Protein AF-A0A455AT50-F1 (afdb_monomer)

InterPro domains:
  IPR005821 Ion transport domain [PF00520] (14-81)
  IPR015925 Ryanodine/Inositol 1,4,5-trisphosphate receptor [PTHR46399] (16-170)

Mean predicted aligned error: 8.87 Å

Secondary structure (DSSP, 8-state):
----TTSTT--SHHHHHHHIIIIITTSTT-GGGSS---TT-TTHHHHHHHHHHHIIIIIIIHHHHHHHHHHHHHHHHHHHHHHHHHHHHHB-TTT--BHHHHTTSTTHHHHIIIIIS-HHHHHHHHHHHHHS-GGG--HHHHHHHHHHHTT--TTS--S--HHHHTHHHH-

Structure (mmCIF, N/CA/C/O backbone):
data_AF-A0A455AT50-F1
#
_entry.id   AF-A0A455AT50-F1
#
loop_
_atom_site.group_PDB
_atom_site.id
_atom_site.type_symbol
_atom_site.label_atom_id
_atom_site.label_alt_id
_atom_site.label_comp_id
_atom_site.label_asym_id
_atom_site.label_entity_id
_atom_site.label_seq_id
_atom_site.pdbx_PDB_ins_code
_atom_site.Cartn_x
_atom_site.Cartn_y
_atom_site.Cartn_z
_atom_site.occupancy
_atom_site.B_iso_or_equiv
_atom_site.auth_seq_id
_atom_site.auth_comp_id
_atom_site.auth_asym_id
_atom_site.auth_atom_id
_atom_site.pdbx_PDB_model_num
ATOM 1 N N . MET A 1 1 ? 36.395 -14.806 -31.464 1.00 48.28 1 MET A N 1
ATOM 2 C CA . MET A 1 1 ? 36.981 -15.860 -32.328 1.00 48.28 1 MET A CA 1
ATOM 3 C C . MET A 1 1 ? 37.800 -15.279 -33.483 1.00 48.28 1 MET A C 1
ATOM 5 O O . MET A 1 1 ? 38.234 -16.045 -34.323 1.00 48.28 1 MET A O 1
ATOM 9 N N . ILE A 1 2 ? 38.079 -13.975 -33.527 1.00 42.09 2 ILE A N 1
ATOM 10 C CA . ILE A 1 2 ? 39.158 -13.441 -34.363 1.00 42.09 2 ILE A CA 1
ATOM 11 C C . ILE A 1 2 ? 39.919 -12.495 -33.438 1.00 42.09 2 ILE A C 1
ATOM 13 O O . ILE A 1 2 ? 39.518 -11.365 -33.225 1.00 42.09 2 ILE A O 1
ATOM 17 N N . GLU A 1 3 ? 40.843 -13.132 -32.721 1.00 43.16 3 GLU A N 1
ATOM 18 C CA . GLU A 1 3 ? 41.925 -12.629 -31.872 1.00 43.16 3 GLU A CA 1
ATOM 19 C C . GLU A 1 3 ? 41.607 -11.543 -30.818 1.00 43.16 3 GLU A C 1
ATOM 21 O O . GLU A 1 3 ? 41.180 -10.425 -31.070 1.00 43.16 3 GLU A O 1
ATOM 26 N N . CYS A 1 4 ? 41.891 -11.882 -29.564 1.00 49.47 4 CYS A N 1
ATOM 27 C CA . CYS A 1 4 ? 41.738 -11.031 -28.386 1.00 49.47 4 CYS A CA 1
ATOM 28 C C . CYS A 1 4 ? 42.878 -9.984 -28.283 1.00 49.47 4 CYS A C 1
ATOM 30 O O . CYS A 1 4 ? 43.706 -10.047 -27.374 1.00 49.47 4 CYS A O 1
ATOM 32 N N . MET A 1 5 ? 43.022 -9.113 -29.286 1.00 53.22 5 MET A N 1
ATOM 33 C CA . MET A 1 5 ? 44.355 -8.871 -29.854 1.00 53.22 5 MET A CA 1
ATOM 34 C C . MET A 1 5 ? 44.970 -7.470 -29.782 1.00 53.22 5 MET A C 1
ATOM 36 O O . MET A 1 5 ? 45.559 -7.048 -30.767 1.00 53.22 5 MET A O 1
ATOM 40 N N . THR A 1 6 ? 45.013 -6.813 -28.623 1.00 51.66 6 THR A N 1
ATOM 41 C CA . THR A 1 6 ? 46.084 -5.801 -28.426 1.00 51.66 6 THR A CA 1
ATOM 42 C C . THR A 1 6 ? 46.597 -5.614 -27.002 1.00 51.66 6 THR A C 1
ATOM 44 O O . THR A 1 6 ? 47.326 -4.676 -26.705 1.00 51.66 6 THR A O 1
ATOM 47 N N . ASN A 1 7 ? 46.365 -6.590 -26.121 1.00 49.78 7 ASN A N 1
ATOM 48 C CA . ASN A 1 7 ? 47.162 -6.736 -24.903 1.00 49.78 7 ASN A CA 1
ATOM 49 C C . ASN A 1 7 ? 47.467 -8.216 -24.648 1.00 49.78 7 ASN A C 1
ATOM 51 O O . ASN A 1 7 ? 46.586 -9.066 -24.744 1.00 49.78 7 ASN A O 1
ATOM 55 N N . VAL A 1 8 ? 48.712 -8.523 -24.270 1.00 51.00 8 VAL A N 1
ATOM 56 C CA . VAL A 1 8 ? 49.286 -9.869 -24.016 1.00 51.00 8 VAL A CA 1
ATOM 57 C C . VAL A 1 8 ? 48.500 -10.714 -22.973 1.00 51.00 8 VAL A C 1
ATOM 59 O O . VAL A 1 8 ? 48.842 -11.862 -22.706 1.00 51.00 8 VAL A O 1
ATOM 62 N N . LEU A 1 9 ? 47.410 -10.195 -22.398 1.00 51.00 9 LEU A N 1
ATOM 63 C CA . LEU A 1 9 ? 46.660 -10.753 -21.267 1.00 51.00 9 LEU A CA 1
ATOM 64 C C . LEU A 1 9 ? 45.369 -11.528 -21.616 1.00 51.00 9 LEU A C 1
ATOM 66 O O . LEU A 1 9 ? 44.788 -12.122 -20.709 1.00 51.00 9 LEU A O 1
ATOM 70 N N . LEU A 1 10 ? 44.905 -11.571 -22.875 1.00 55.19 10 LEU A N 1
ATOM 71 C CA . LEU A 1 10 ? 43.589 -12.155 -23.220 1.00 55.19 10 LEU A CA 1
ATOM 72 C C . LEU A 1 10 ? 43.634 -13.382 -24.157 1.00 55.19 10 LEU A C 1
ATOM 74 O O . LEU A 1 10 ? 42.720 -13.628 -24.935 1.00 55.19 10 LEU A O 1
ATOM 78 N N . THR A 1 11 ? 44.669 -14.215 -24.079 1.00 59.06 11 THR A N 1
ATOM 79 C CA . THR A 1 11 ? 44.843 -15.387 -24.968 1.00 59.06 11 THR A CA 1
ATOM 80 C C . THR A 1 11 ? 43.906 -16.573 -24.685 1.00 59.06 11 THR A C 1
ATOM 82 O O . THR A 1 11 ? 43.894 -17.539 -25.448 1.00 59.06 11 THR A O 1
ATOM 85 N N . LEU A 1 12 ? 43.106 -16.526 -23.614 1.00 64.31 12 LEU A N 1
ATOM 86 C CA . LEU A 1 12 ? 42.250 -17.629 -23.168 1.00 64.31 12 LEU A CA 1
ATOM 87 C C . LEU A 1 12 ? 40.755 -17.218 -23.122 1.00 64.31 12 LEU A C 1
ATOM 89 O O . LEU A 1 12 ? 40.437 -16.112 -22.674 1.00 64.31 12 LEU A O 1
ATOM 93 N N . PRO A 1 13 ? 39.812 -18.103 -23.528 1.00 71.94 13 PRO A N 1
ATOM 94 C CA . PRO A 1 13 ? 38.377 -17.790 -23.598 1.00 71.94 13 PRO A CA 1
ATOM 95 C C . PRO A 1 13 ? 37.729 -17.244 -22.307 1.00 71.94 13 PRO A C 1
ATOM 97 O O . PRO A 1 13 ? 36.941 -16.301 -22.410 1.00 71.94 13 PRO A O 1
ATOM 100 N N . PRO A 1 14 ? 38.027 -17.762 -21.094 1.00 78.62 14 PRO A N 1
ATOM 101 C CA . PRO A 1 14 ? 37.406 -17.238 -19.879 1.00 78.62 14 PRO A CA 1
ATOM 102 C C . PRO A 1 14 ? 37.924 -15.846 -19.492 1.00 78.62 14 PRO A C 1
ATOM 104 O O . PRO A 1 14 ? 37.165 -15.048 -18.948 1.00 78.62 14 PRO A O 1
ATOM 107 N N . GLN A 1 15 ? 39.179 -15.519 -19.806 1.00 76.81 15 GLN A N 1
ATOM 108 C CA . GLN A 1 15 ? 39.766 -14.199 -19.566 1.00 76.81 15 GLN A CA 1
ATOM 109 C C . GLN A 1 15 ? 39.113 -13.139 -20.459 1.00 76.81 15 GLN A C 1
ATOM 111 O O . GLN A 1 15 ? 38.776 -12.061 -19.978 1.00 76.81 15 GLN A O 1
ATOM 116 N N . CYS A 1 16 ? 38.864 -13.470 -21.729 1.00 77.44 16 CYS A N 1
ATOM 117 C CA . CYS A 1 16 ? 38.100 -12.626 -22.647 1.00 77.44 16 CYS A CA 1
ATOM 118 C C . CYS A 1 16 ? 36.677 -12.374 -22.124 1.00 77.44 16 CYS A C 1
ATOM 120 O O . CYS A 1 16 ? 36.264 -11.226 -21.984 1.00 77.44 16 CYS A O 1
ATOM 122 N N . TYR A 1 17 ? 35.947 -13.426 -21.742 1.00 83.00 17 TYR A N 1
ATOM 123 C CA . TYR A 1 17 ? 34.599 -13.280 -21.183 1.00 83.00 17 TYR A CA 1
ATOM 124 C C . TYR A 1 17 ? 34.574 -12.398 -19.923 1.00 83.00 17 TYR A C 1
ATOM 126 O O . TYR A 1 17 ? 33.728 -11.511 -19.796 1.00 83.00 17 TYR A O 1
ATOM 134 N N . LEU A 1 18 ? 35.533 -12.595 -19.012 1.00 84.31 18 LEU A N 1
ATOM 135 C CA . LEU A 1 18 ? 35.664 -11.768 -17.814 1.00 84.31 18 LEU A CA 1
ATOM 136 C C . LEU A 1 18 ? 35.945 -10.301 -18.169 1.00 84.31 18 LEU A C 1
ATOM 138 O O . LEU A 1 18 ? 35.387 -9.416 -17.530 1.00 84.31 18 LEU A O 1
ATOM 142 N N . PHE A 1 19 ? 36.757 -10.035 -19.196 1.00 84.56 19 PHE A N 1
ATOM 143 C CA . PHE A 1 19 ? 37.008 -8.682 -19.694 1.00 84.56 19 PHE A CA 1
ATOM 144 C C . PHE A 1 19 ? 35.730 -8.020 -20.232 1.00 84.56 19 PHE A C 1
ATOM 146 O O . PHE A 1 19 ? 35.431 -6.895 -19.841 1.00 84.56 19 PHE A O 1
ATOM 153 N N . HIS A 1 20 ? 34.917 -8.721 -21.030 1.00 84.06 20 HIS A N 1
ATOM 154 C CA . HIS A 1 20 ? 33.626 -8.195 -21.497 1.00 84.06 20 HIS A CA 1
ATOM 155 C C . HIS A 1 20 ? 32.676 -7.858 -20.334 1.00 84.06 20 HIS A C 1
ATOM 157 O O . HIS A 1 20 ? 32.050 -6.800 -20.335 1.00 84.06 20 HIS A O 1
ATOM 163 N N . MET A 1 21 ? 32.588 -8.729 -19.324 1.00 85.25 21 MET A N 1
ATOM 164 C CA . MET A 1 21 ? 31.696 -8.523 -18.175 1.00 85.25 21 MET A CA 1
ATOM 165 C C . MET A 1 21 ? 32.208 -7.448 -17.211 1.00 85.25 21 MET A C 1
ATOM 167 O O . MET A 1 21 ? 31.421 -6.681 -16.664 1.00 85.25 21 MET A O 1
ATOM 171 N N . TYR A 1 22 ? 33.520 -7.386 -16.983 1.00 85.31 22 TYR A N 1
ATOM 172 C CA . TYR A 1 22 ? 34.118 -6.450 -16.038 1.00 85.31 22 TYR A CA 1
ATOM 173 C C . TYR A 1 22 ? 34.353 -5.082 -16.669 1.00 85.31 22 TYR A C 1
ATOM 175 O O . TYR A 1 22 ? 33.989 -4.074 -16.085 1.00 85.31 22 TYR A O 1
ATOM 183 N N . VAL A 1 23 ? 34.977 -5.004 -17.837 1.00 86.94 23 VAL A N 1
ATOM 184 C CA . VAL A 1 23 ? 35.308 -3.725 -18.478 1.00 86.94 23 VAL A CA 1
ATOM 185 C C . VAL A 1 23 ? 34.167 -3.284 -19.390 1.00 86.94 23 VAL A C 1
ATOM 187 O O . VAL A 1 23 ? 33.630 -2.199 -19.194 1.00 86.94 23 VAL A O 1
ATOM 190 N N . GLY A 1 24 ? 33.705 -4.160 -20.287 1.00 85.88 24 GLY A N 1
ATOM 191 C CA . GLY A 1 24 ? 32.709 -3.811 -21.307 1.00 85.88 24 GLY A CA 1
ATOM 192 C C . GLY A 1 24 ? 31.368 -3.304 -20.762 1.00 85.88 24 GLY A C 1
ATOM 193 O O . GLY A 1 24 ? 30.845 -2.327 -21.282 1.00 85.88 24 GLY A O 1
ATOM 194 N N . VAL A 1 25 ? 30.814 -3.919 -19.708 1.00 88.50 25 VAL A N 1
ATOM 195 C CA . VAL A 1 25 ? 29.527 -3.480 -19.112 1.00 88.50 25 VAL A CA 1
ATOM 196 C C . VAL A 1 25 ? 29.674 -2.226 -18.238 1.00 88.50 25 VAL A C 1
ATOM 198 O O . VAL A 1 25 ? 28.713 -1.483 -18.060 1.00 88.50 25 VAL A O 1
ATOM 201 N N . ARG A 1 26 ? 30.858 -1.987 -17.655 1.00 88.12 26 ARG A N 1
ATOM 202 C CA . ARG A 1 26 ? 31.100 -0.817 -16.789 1.00 88.12 26 ARG A CA 1
ATOM 203 C C . ARG A 1 26 ? 31.542 0.422 -17.565 1.00 88.12 26 ARG A C 1
ATOM 205 O O . ARG A 1 26 ? 31.387 1.523 -17.043 1.00 88.12 26 ARG A O 1
ATOM 212 N N . ALA A 1 27 ? 32.098 0.251 -18.761 1.00 86.31 27 ALA A N 1
ATOM 213 C CA . ALA A 1 27 ? 32.397 1.349 -19.668 1.00 86.31 27 ALA A CA 1
ATOM 214 C C . ALA A 1 27 ? 31.087 1.981 -20.170 1.00 86.31 27 ALA A C 1
ATOM 216 O O . ALA A 1 27 ? 30.175 1.286 -20.619 1.00 86.31 27 ALA A O 1
ATOM 217 N N . GLY A 1 28 ? 30.979 3.307 -20.062 1.00 81.75 28 GLY A N 1
ATOM 218 C CA . GLY A 1 28 ? 29.743 4.040 -20.354 1.00 81.75 28 GLY A CA 1
ATOM 219 C C . GLY A 1 28 ? 29.316 4.001 -21.826 1.00 81.75 28 GLY A C 1
ATOM 220 O O . GLY A 1 28 ? 28.117 4.060 -22.090 1.00 81.75 28 GLY A O 1
ATOM 221 N N . GLY A 1 29 ? 30.260 3.876 -22.768 1.00 86.06 29 GLY A N 1
ATOM 222 C CA . GLY A 1 29 ? 30.014 3.731 -24.209 1.00 86.06 29 GLY A CA 1
ATOM 223 C C . GLY A 1 29 ? 30.042 2.285 -24.717 1.00 86.06 29 GLY A C 1
ATOM 224 O O . GLY A 1 29 ? 29.879 2.049 -25.912 1.00 86.06 29 GLY A O 1
ATOM 225 N N . GLY A 1 30 ? 30.183 1.297 -23.828 1.00 88.00 30 GLY A N 1
ATOM 226 C CA . GLY A 1 30 ? 30.343 -0.111 -24.193 1.00 88.00 30 GLY A CA 1
ATOM 227 C C . GLY A 1 30 ? 31.805 -0.494 -24.436 1.00 88.00 30 GLY A C 1
ATOM 228 O O . GLY A 1 30 ? 32.728 0.193 -24.015 1.00 88.00 30 GLY A O 1
ATOM 229 N N . ILE A 1 31 ? 32.035 -1.639 -25.082 1.00 86.25 31 ILE A N 1
ATOM 230 C CA . ILE A 1 31 ? 33.383 -2.220 -25.172 1.00 86.25 31 ILE A CA 1
ATOM 231 C C . ILE A 1 31 ? 34.335 -1.487 -26.131 1.00 86.25 31 ILE A C 1
ATOM 233 O O . ILE A 1 31 ? 35.547 -1.545 -25.931 1.00 86.25 31 ILE A O 1
ATOM 237 N N . GLY A 1 32 ? 33.802 -0.771 -27.123 1.00 85.00 32 GLY A N 1
ATOM 238 C CA . GLY A 1 32 ? 34.604 -0.005 -28.082 1.00 85.00 32 GLY A CA 1
ATOM 239 C C . GLY A 1 32 ? 35.439 1.112 -27.442 1.00 85.00 32 GLY A C 1
ATOM 240 O O . GLY A 1 32 ? 36.453 1.493 -28.008 1.00 85.00 32 GLY A O 1
ATOM 241 N N . ASP A 1 33 ? 35.075 1.582 -26.240 1.00 86.12 33 ASP A N 1
ATOM 242 C CA . ASP A 1 33 ? 35.841 2.601 -25.499 1.00 86.12 33 ASP A CA 1
ATOM 243 C C . ASP A 1 33 ? 37.206 2.083 -25.000 1.00 86.12 33 ASP A C 1
ATOM 245 O O . ASP A 1 33 ? 38.114 2.865 -24.724 1.00 86.12 33 ASP A O 1
ATOM 249 N N . GLU A 1 34 ? 37.345 0.765 -24.845 1.00 85.06 34 GLU A N 1
ATOM 250 C CA . GLU A 1 34 ? 38.477 0.119 -24.164 1.00 85.06 34 GLU A CA 1
ATOM 251 C C . GLU A 1 34 ? 39.303 -0.764 -25.116 1.00 85.06 34 GLU A C 1
ATOM 253 O O . GLU A 1 34 ? 40.282 -1.397 -24.711 1.00 85.06 34 GLU A O 1
ATOM 258 N N . ILE A 1 35 ? 38.903 -0.818 -26.389 1.00 82.12 35 ILE A N 1
ATOM 259 C CA . ILE A 1 35 ? 39.604 -1.503 -27.477 1.00 82.12 35 ILE A CA 1
ATOM 260 C C . ILE A 1 35 ? 40.193 -0.443 -28.419 1.00 82.12 35 ILE A C 1
ATOM 262 O O . ILE A 1 35 ? 39.723 0.688 -28.487 1.00 82.12 35 ILE A O 1
ATOM 266 N N . GLU A 1 36 ? 41.265 -0.795 -29.127 1.00 81.62 36 GLU A N 1
ATOM 267 C CA . GLU A 1 36 ? 41.864 0.076 -30.138 1.00 81.62 36 GLU A CA 1
ATOM 268 C C . GLU A 1 36 ? 40.907 0.400 -31.295 1.00 81.62 36 GLU A C 1
ATOM 270 O O . GLU A 1 36 ? 40.056 -0.411 -31.670 1.00 81.62 36 GLU A O 1
ATOM 275 N N . ASP A 1 37 ? 41.109 1.585 -31.879 1.00 82.00 37 ASP A N 1
ATOM 276 C CA . ASP A 1 37 ? 40.316 2.120 -32.986 1.00 82.00 37 ASP A CA 1
ATOM 277 C C . ASP A 1 37 ? 40.272 1.130 -34.172 1.00 82.00 37 ASP A C 1
ATOM 279 O O . ASP A 1 37 ? 41.326 0.652 -34.608 1.00 82.00 37 ASP A O 1
ATOM 283 N N . PRO A 1 38 ? 39.080 0.799 -34.709 1.00 78.25 38 PRO A N 1
ATOM 284 C CA . PRO A 1 38 ? 38.940 -0.106 -35.849 1.00 78.25 38 PRO A CA 1
ATOM 285 C C . PRO A 1 38 ? 39.488 0.448 -37.178 1.00 78.25 38 PRO A C 1
ATOM 287 O O . PRO A 1 38 ? 39.543 -0.306 -38.153 1.00 78.25 38 PRO A O 1
ATOM 290 N N . ALA A 1 39 ? 39.873 1.729 -37.254 1.00 82.50 39 ALA A N 1
ATOM 291 C CA . ALA A 1 39 ? 40.354 2.365 -38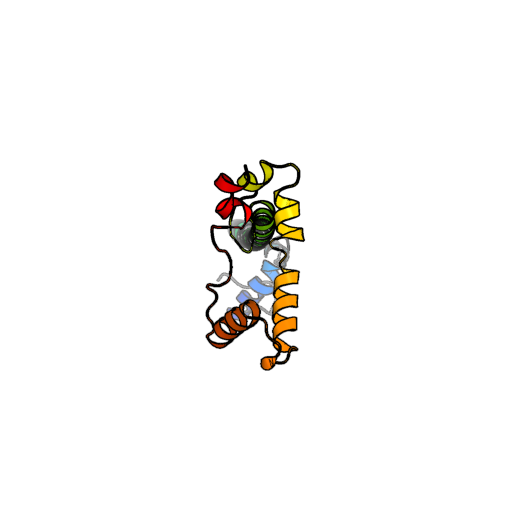.479 1.00 82.50 39 ALA A CA 1
ATOM 292 C C . ALA A 1 39 ? 41.591 1.662 -39.075 1.00 82.50 39 ALA A C 1
ATOM 294 O O . ALA A 1 39 ? 42.685 1.684 -38.507 1.00 82.50 39 ALA A O 1
ATOM 295 N N . GLY A 1 40 ? 41.434 1.095 -40.276 1.00 77.50 40 GLY A N 1
ATOM 296 C CA . GLY A 1 40 ? 42.518 0.420 -41.001 1.00 77.50 40 GLY A CA 1
ATOM 297 C C . GLY A 1 40 ? 42.612 -1.097 -40.792 1.00 77.50 40 GLY A C 1
ATOM 298 O O . GLY A 1 40 ? 43.565 -1.701 -41.286 1.00 77.50 40 GLY A O 1
ATOM 299 N N . ASP A 1 41 ? 41.640 -1.717 -40.114 1.00 77.44 41 ASP A N 1
ATOM 300 C CA . ASP A 1 41 ? 41.480 -3.179 -40.041 1.00 77.44 41 ASP A CA 1
ATOM 301 C C . ASP A 1 41 ? 40.717 -3.713 -41.277 1.00 77.44 41 ASP A C 1
ATOM 303 O O . ASP A 1 41 ? 39.776 -3.091 -41.772 1.00 77.44 41 ASP A O 1
ATOM 307 N N . GLU A 1 42 ? 41.065 -4.913 -41.753 1.00 82.00 42 GLU A N 1
ATOM 308 C CA . GLU A 1 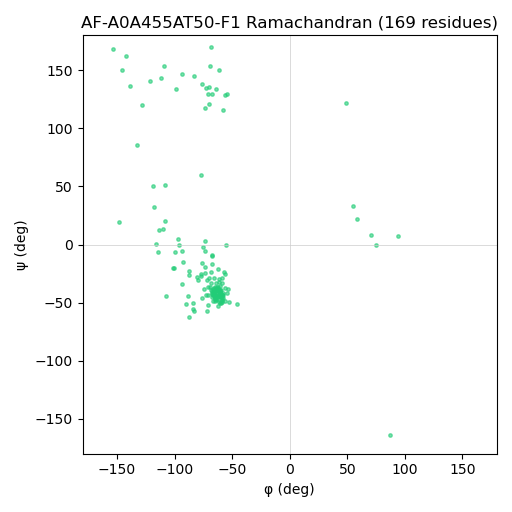42 ? 40.314 -5.643 -42.787 1.00 82.00 42 GLU A CA 1
ATOM 309 C C . GLU A 1 42 ? 38.842 -5.877 -42.386 1.00 82.00 42 GLU A C 1
ATOM 311 O O . GLU A 1 42 ? 37.971 -6.025 -43.248 1.00 82.00 42 GLU A O 1
ATOM 316 N N . TYR A 1 43 ? 38.552 -5.872 -41.078 1.00 82.75 43 TYR A N 1
ATOM 317 C CA . TYR A 1 43 ? 37.223 -6.094 -40.504 1.00 82.75 43 TYR A CA 1
ATOM 318 C C . TYR A 1 43 ? 36.565 -4.841 -39.903 1.00 82.75 43 TYR A C 1
ATOM 320 O O . TYR A 1 43 ? 35.633 -4.979 -39.107 1.00 82.75 43 TYR A O 1
ATOM 328 N N . GLU A 1 44 ? 36.992 -3.632 -40.287 1.00 84.50 44 GLU A N 1
ATOM 329 C CA . GLU A 1 44 ? 36.501 -2.351 -39.742 1.00 84.50 44 GLU A CA 1
ATOM 330 C C . GLU A 1 44 ? 34.963 -2.291 -39.626 1.00 84.50 44 GLU A C 1
ATOM 332 O O . GLU A 1 44 ? 34.417 -2.056 -38.547 1.00 84.50 44 GLU A O 1
ATOM 337 N N . LEU A 1 45 ? 34.243 -2.614 -40.708 1.00 86.19 45 LEU A N 1
ATOM 338 C CA . LEU A 1 45 ? 32.775 -2.590 -40.724 1.00 86.19 45 LEU A CA 1
ATOM 339 C C . LEU A 1 45 ? 32.150 -3.574 -39.720 1.00 86.19 45 LEU A C 1
ATOM 341 O O . LEU A 1 45 ? 31.145 -3.260 -39.083 1.00 86.19 45 LEU A O 1
ATOM 345 N N . TYR A 1 46 ? 32.731 -4.767 -39.573 1.00 86.50 46 TYR A N 1
ATOM 346 C CA . TYR A 1 46 ? 32.225 -5.776 -38.643 1.00 86.50 46 TYR A CA 1
ATOM 347 C C . TYR A 1 46 ? 32.467 -5.372 -37.185 1.00 86.50 46 TYR A C 1
ATOM 349 O O . TYR A 1 46 ? 31.591 -5.613 -36.353 1.00 86.50 46 TYR A O 1
ATOM 357 N N . ARG A 1 47 ? 33.601 -4.722 -36.880 1.00 85.50 47 ARG A N 1
ATOM 358 C CA . ARG A 1 47 ? 33.884 -4.184 -35.539 1.00 85.50 47 ARG A CA 1
ATOM 359 C C . ARG A 1 47 ? 32.911 -3.069 -35.161 1.00 85.50 47 ARG A C 1
ATOM 361 O O . ARG A 1 47 ? 32.286 -3.150 -34.112 1.00 85.50 47 ARG A O 1
ATOM 368 N N . VAL A 1 48 ? 32.676 -2.112 -36.059 1.00 88.38 48 VAL A N 1
ATOM 369 C CA . VAL A 1 48 ? 31.735 -1.004 -35.810 1.00 88.38 48 VAL A CA 1
ATOM 370 C C . VAL A 1 48 ? 30.317 -1.516 -35.537 1.00 88.38 48 VAL A C 1
ATOM 372 O O . VAL A 1 48 ? 29.656 -1.071 -34.599 1.00 88.38 48 VAL A O 1
ATOM 375 N N . VAL A 1 49 ? 29.835 -2.484 -36.323 1.00 91.19 49 VAL A N 1
ATOM 376 C CA . VAL A 1 49 ? 28.511 -3.085 -36.090 1.00 91.19 49 VAL A CA 1
ATOM 377 C C . VAL A 1 49 ? 28.470 -3.840 -34.757 1.00 91.19 49 VAL A C 1
ATOM 379 O O . VAL A 1 49 ? 27.465 -3.772 -34.044 1.00 91.19 49 VAL A O 1
ATOM 382 N N . PHE A 1 50 ? 29.546 -4.538 -34.393 1.00 89.38 50 PHE A N 1
ATOM 383 C CA . PHE A 1 50 ? 29.643 -5.238 -33.114 1.00 89.38 50 PHE A CA 1
ATOM 384 C C . PHE A 1 50 ? 29.583 -4.270 -31.921 1.00 89.38 50 PHE A C 1
ATOM 386 O O . PHE A 1 50 ? 28.779 -4.486 -31.015 1.00 89.38 50 PHE A O 1
ATOM 393 N N . ASP A 1 51 ? 30.335 -3.171 -31.950 1.00 89.25 51 ASP A N 1
ATOM 394 C CA . ASP A 1 51 ? 30.367 -2.199 -30.851 1.00 89.25 51 ASP A CA 1
ATOM 395 C C . ASP A 1 51 ? 29.021 -1.480 -30.679 1.00 89.25 51 ASP A C 1
ATOM 397 O O . ASP A 1 51 ? 28.502 -1.379 -29.563 1.00 89.25 51 ASP A O 1
ATOM 401 N N . ILE A 1 52 ? 28.386 -1.067 -31.785 1.00 91.50 52 ILE A N 1
ATOM 402 C CA 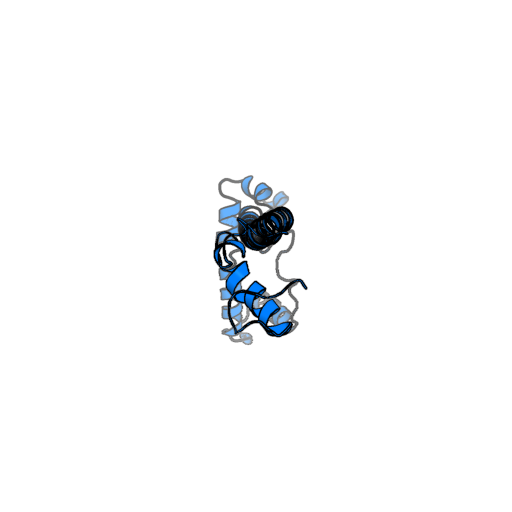. ILE A 1 52 ? 27.067 -0.412 -31.756 1.00 91.50 52 ILE A CA 1
ATOM 403 C C . ILE A 1 52 ? 25.988 -1.362 -31.222 1.00 91.50 52 ILE A C 1
ATOM 405 O O . ILE A 1 52 ? 25.151 -0.966 -30.405 1.00 91.50 52 ILE A O 1
ATOM 409 N N . THR A 1 53 ? 25.985 -2.621 -31.670 1.00 92.31 53 THR A N 1
ATOM 410 C CA . THR A 1 53 ? 25.002 -3.604 -31.189 1.00 92.31 53 THR A CA 1
ATOM 411 C C . THR A 1 53 ? 25.233 -3.950 -29.720 1.00 92.31 53 THR A C 1
ATOM 413 O O . THR A 1 53 ? 24.268 -4.003 -28.957 1.00 92.31 53 THR A O 1
ATOM 416 N N . PHE A 1 54 ? 26.487 -4.098 -29.285 1.00 89.62 54 PHE A N 1
ATOM 417 C CA . PHE A 1 54 ? 26.821 -4.308 -27.878 1.00 89.62 54 PHE A CA 1
ATOM 418 C C . PHE A 1 54 ? 26.328 -3.148 -27.003 1.00 89.62 54 PHE A C 1
ATOM 420 O O . PHE A 1 54 ? 25.649 -3.385 -26.003 1.00 89.62 54 PHE A O 1
ATOM 427 N N . PHE A 1 55 ? 26.586 -1.901 -27.405 1.00 91.88 55 PHE A N 1
ATOM 428 C CA . PHE A 1 55 ? 26.121 -0.717 -26.684 1.00 91.88 55 PHE A CA 1
ATOM 429 C C . PHE A 1 55 ? 24.591 -0.683 -26.554 1.00 91.88 55 PHE A C 1
ATOM 431 O O . PHE A 1 55 ? 24.057 -0.537 -25.452 1.00 91.88 55 PHE A O 1
ATOM 438 N N . PHE A 1 56 ? 23.859 -0.883 -27.653 1.00 94.12 56 PHE A N 1
ATOM 439 C CA . PHE A 1 56 ? 22.399 -0.792 -27.627 1.00 94.12 56 PHE A CA 1
ATOM 440 C C . PHE A 1 56 ? 21.744 -1.919 -26.814 1.00 94.12 56 PHE A C 1
ATOM 442 O O . PHE A 1 56 ? 20.861 -1.668 -25.994 1.00 94.12 56 PHE A O 1
ATOM 449 N N . PHE A 1 57 ? 22.176 -3.168 -26.998 1.00 91.69 57 PHE A N 1
ATOM 450 C CA . PHE A 1 57 ? 21.557 -4.294 -26.299 1.00 91.69 57 PHE A CA 1
ATOM 451 C C . PHE A 1 57 ? 21.989 -4.387 -24.835 1.00 91.69 57 PHE A C 1
ATOM 453 O O . PHE A 1 57 ? 21.141 -4.575 -23.966 1.00 91.69 57 PHE A O 1
ATOM 460 N N . VAL A 1 58 ? 23.286 -4.262 -24.546 1.00 89.94 58 VAL A N 1
ATOM 461 C CA . VAL A 1 58 ? 23.818 -4.537 -23.204 1.00 89.94 58 VAL A CA 1
ATOM 462 C C . VAL A 1 58 ? 23.767 -3.303 -22.314 1.00 89.94 58 VAL A C 1
ATOM 464 O O . VAL A 1 58 ? 23.353 -3.410 -21.165 1.00 89.94 58 VAL A O 1
ATOM 467 N N . ILE A 1 59 ? 24.152 -2.132 -22.821 1.00 91.12 59 ILE A N 1
ATOM 468 C CA . ILE A 1 59 ? 24.181 -0.917 -21.999 1.00 91.12 59 ILE A CA 1
ATOM 469 C C . ILE A 1 59 ? 22.793 -0.287 -21.962 1.00 91.12 59 ILE A C 1
ATOM 471 O O . ILE A 1 59 ? 22.227 -0.121 -20.887 1.00 91.12 59 ILE A O 1
ATOM 475 N N . VAL A 1 60 ? 22.200 0.018 -23.117 1.00 94.00 60 VAL A N 1
ATOM 476 C CA . VAL A 1 60 ? 20.929 0.758 -23.148 1.00 94.00 60 VAL A CA 1
ATOM 477 C C . VAL A 1 60 ? 19.759 -0.110 -22.679 1.00 94.00 60 VAL A C 1
ATOM 479 O O . VAL A 1 60 ? 19.078 0.255 -21.723 1.00 94.00 60 VAL A O 1
ATOM 482 N N . ILE A 1 61 ? 19.517 -1.263 -23.312 1.00 95.75 61 ILE A N 1
ATOM 483 C CA . ILE A 1 61 ? 18.325 -2.072 -23.014 1.00 95.75 61 ILE A CA 1
ATOM 484 C C . ILE A 1 61 ? 18.414 -2.751 -21.639 1.00 95.75 61 ILE A C 1
ATOM 486 O O . ILE A 1 61 ? 17.479 -2.615 -20.850 1.00 95.75 61 ILE A O 1
ATOM 490 N N . LEU A 1 62 ? 19.496 -3.475 -21.317 1.00 93.06 62 LEU A N 1
ATOM 491 C CA . LEU A 1 62 ? 19.545 -4.213 -20.043 1.00 93.06 62 LEU A CA 1
ATOM 492 C C . LEU A 1 62 ? 19.553 -3.283 -18.825 1.00 93.06 62 LEU A C 1
ATOM 494 O O . LEU A 1 62 ? 18.840 -3.566 -17.860 1.00 93.06 62 LEU A O 1
ATOM 498 N N . LEU A 1 63 ? 20.298 -2.169 -18.853 1.00 91.38 63 LEU A N 1
ATOM 499 C CA . LEU A 1 63 ? 20.277 -1.223 -17.731 1.00 91.38 63 LEU A CA 1
ATOM 500 C C . LEU A 1 63 ? 18.908 -0.551 -17.590 1.00 91.38 63 LEU A C 1
ATOM 502 O O . LEU A 1 63 ? 18.436 -0.401 -16.464 1.00 91.38 63 LEU A O 1
ATOM 506 N N . ALA A 1 64 ? 18.241 -0.212 -18.700 1.00 96.00 64 ALA A N 1
ATOM 507 C CA . ALA A 1 64 ? 16.886 0.334 -18.662 1.00 96.00 64 ALA A CA 1
ATOM 508 C C . ALA A 1 64 ? 15.876 -0.663 -18.074 1.00 96.00 64 ALA A C 1
ATOM 510 O O . ALA A 1 64 ? 15.020 -0.259 -17.293 1.00 96.00 64 ALA A O 1
ATOM 511 N N . ILE A 1 65 ? 15.992 -1.960 -18.383 1.00 97.31 65 ILE A N 1
ATOM 512 C CA . ILE A 1 65 ? 15.141 -2.999 -17.782 1.00 97.31 65 ILE A CA 1
ATOM 513 C C . ILE A 1 65 ? 15.391 -3.095 -16.276 1.00 97.31 65 ILE A C 1
ATOM 515 O O . ILE A 1 65 ? 14.437 -3.083 -15.505 1.00 97.31 65 ILE A O 1
ATOM 519 N N . ILE A 1 66 ? 16.654 -3.156 -15.837 1.00 96.06 66 ILE A N 1
ATOM 520 C CA . ILE A 1 66 ? 16.985 -3.245 -14.405 1.00 96.06 66 ILE A CA 1
ATOM 521 C C . ILE A 1 66 ? 16.445 -2.023 -13.651 1.00 96.06 66 ILE A C 1
ATOM 523 O O . ILE A 1 66 ? 15.826 -2.173 -12.600 1.00 96.06 66 ILE A O 1
ATOM 527 N N . GLN A 1 67 ? 16.638 -0.817 -14.192 1.00 96.19 67 GLN A N 1
ATOM 528 C CA . GLN A 1 67 ? 16.080 0.404 -13.607 1.00 96.19 67 GLN A CA 1
ATOM 529 C C . GLN A 1 67 ? 14.548 0.396 -13.626 1.00 96.19 67 GLN A C 1
ATOM 531 O O . GLN A 1 67 ? 13.931 0.780 -12.636 1.00 96.19 67 GLN A O 1
ATOM 536 N N . GLY A 1 68 ? 13.939 -0.088 -14.709 1.00 97.94 68 GLY A N 1
ATOM 537 C CA . GLY A 1 68 ? 12.493 -0.251 -14.834 1.00 97.94 68 GLY A CA 1
ATOM 538 C C . GLY A 1 68 ? 11.913 -1.145 -13.741 1.00 97.94 68 GLY A C 1
ATOM 539 O O . GLY A 1 68 ? 10.956 -0.744 -13.093 1.00 97.94 68 GLY A O 1
ATOM 540 N N . LEU A 1 69 ? 12.542 -2.292 -13.462 1.00 97.94 69 LEU A N 1
ATOM 541 C CA . LEU A 1 69 ? 12.125 -3.200 -12.385 1.00 97.94 69 LEU A CA 1
ATOM 542 C C . LEU A 1 69 ? 12.227 -2.553 -10.997 1.00 97.94 69 LEU A C 1
ATOM 544 O O . LEU A 1 69 ? 11.367 -2.768 -10.150 1.00 97.94 69 LEU A O 1
ATOM 548 N N . ILE A 1 70 ? 13.268 -1.751 -10.753 1.00 97.19 70 ILE A N 1
ATOM 549 C CA . ILE A 1 70 ? 13.420 -1.030 -9.481 1.00 97.19 70 ILE A CA 1
ATOM 550 C C . ILE A 1 70 ? 12.310 0.019 -9.323 1.00 97.19 70 ILE A C 1
ATOM 552 O O . ILE A 1 70 ? 11.731 0.140 -8.245 1.00 97.19 70 ILE A O 1
ATOM 556 N N . ILE A 1 71 ? 12.008 0.777 -10.382 1.00 97.94 71 ILE A N 1
ATOM 557 C CA . ILE A 1 71 ? 10.942 1.789 -10.370 1.00 97.94 71 ILE A CA 1
ATOM 558 C C . ILE A 1 71 ? 9.578 1.131 -10.162 1.00 97.94 71 ILE A C 1
ATOM 560 O O . ILE A 1 71 ? 8.797 1.634 -9.360 1.00 97.94 71 ILE A O 1
ATOM 564 N N . ASP A 1 72 ? 9.319 0.015 -10.839 1.00 98.31 72 ASP A N 1
ATOM 565 C CA . ASP A 1 72 ? 8.084 -0.761 -10.711 1.00 98.31 72 ASP A CA 1
ATOM 566 C C . ASP A 1 72 ? 7.881 -1.253 -9.272 1.00 98.31 72 ASP A C 1
ATOM 568 O O . ASP A 1 72 ? 6.858 -0.964 -8.660 1.00 98.31 72 ASP A O 1
ATOM 572 N N . ALA A 1 73 ? 8.914 -1.850 -8.665 1.00 97.81 73 ALA A N 1
ATOM 573 C CA . ALA A 1 73 ? 8.865 -2.290 -7.271 1.00 97.81 73 ALA A CA 1
ATOM 574 C C . ALA A 1 73 ? 8.609 -1.132 -6.286 1.00 97.81 73 ALA A C 1
ATOM 576 O O . ALA A 1 73 ? 7.850 -1.276 -5.328 1.00 97.81 73 ALA A O 1
ATOM 577 N N . PHE A 1 74 ? 9.218 0.041 -6.501 1.00 97.25 74 PHE A N 1
ATOM 578 C CA . PHE A 1 74 ? 8.912 1.223 -5.686 1.00 97.25 74 PHE A CA 1
ATOM 579 C C . PHE A 1 74 ? 7.518 1.796 -5.959 1.00 97.25 74 PHE A C 1
ATOM 581 O O . PHE A 1 74 ? 6.943 2.405 -5.057 1.00 97.25 74 PHE A O 1
ATOM 588 N N . GLY A 1 75 ? 6.991 1.629 -7.172 1.00 98.12 75 GLY A N 1
ATOM 58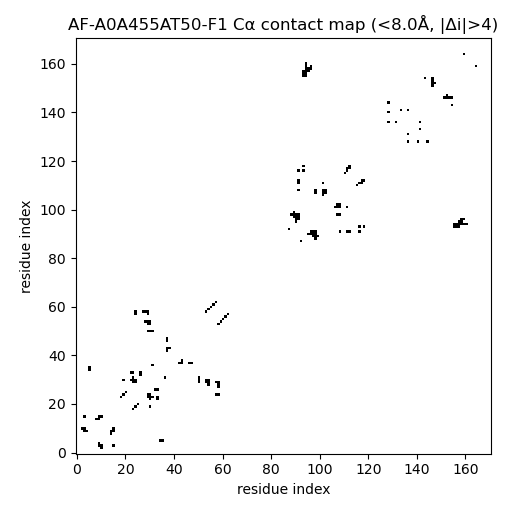9 C CA . GLY A 1 75 ? 5.607 1.937 -7.517 1.00 98.12 75 GLY A CA 1
ATOM 590 C C . GLY A 1 75 ? 4.643 1.068 -6.718 1.00 98.12 75 GLY A C 1
ATOM 591 O O . GLY A 1 75 ? 3.828 1.599 -5.974 1.00 98.12 75 GLY A O 1
ATOM 592 N N . GLU A 1 76 ? 4.834 -0.251 -6.751 1.00 97.81 76 GLU A N 1
ATOM 593 C CA . GLU A 1 76 ? 4.003 -1.204 -6.010 1.00 97.81 76 GLU A CA 1
ATOM 594 C C . GLU A 1 76 ? 4.022 -0.936 -4.496 1.00 97.81 76 GLU A C 1
ATOM 596 O O . GLU A 1 76 ? 2.975 -0.913 -3.851 1.00 97.81 76 GLU A O 1
ATOM 601 N N . LEU A 1 77 ? 5.195 -0.659 -3.914 1.00 97.38 77 LEU A N 1
ATOM 602 C CA . LEU A 1 77 ? 5.299 -0.317 -2.489 1.00 97.38 77 LEU A CA 1
ATOM 603 C C . LEU A 1 77 ? 4.527 0.959 -2.123 1.00 97.38 77 LEU A C 1
ATOM 605 O O . LEU A 1 77 ? 4.032 1.069 -1.000 1.00 97.38 77 LEU A O 1
ATOM 609 N N . ARG A 1 78 ? 4.434 1.933 -3.036 1.00 9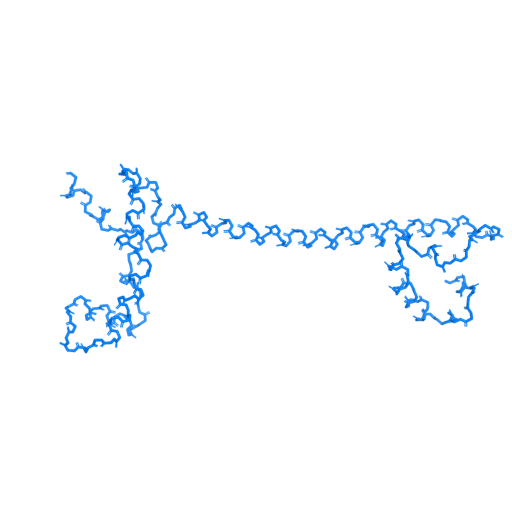7.44 78 ARG A N 1
ATOM 610 C CA . ARG A 1 78 ? 3.631 3.146 -2.820 1.00 97.44 78 ARG A CA 1
ATOM 611 C C . ARG A 1 78 ? 2.146 2.841 -2.908 1.00 97.44 78 ARG A C 1
ATOM 613 O O . ARG A 1 78 ? 1.406 3.286 -2.038 1.00 97.44 78 ARG A O 1
ATOM 620 N N . ASP A 1 79 ? 1.737 2.050 -3.893 1.00 97.75 79 ASP A N 1
ATOM 621 C CA . ASP A 1 79 ? 0.338 1.663 -4.072 1.00 97.75 79 ASP A CA 1
ATOM 622 C C . ASP A 1 79 ? -0.171 0.862 -2.862 1.00 97.75 79 ASP A C 1
ATOM 624 O O . ASP A 1 79 ? -1.261 1.124 -2.362 1.00 97.75 79 ASP A O 1
ATOM 628 N N . GLN A 1 80 ? 0.654 -0.034 -2.305 1.00 96.62 80 GLN A N 1
ATOM 629 C CA . GLN A 1 80 ? 0.336 -0.753 -1.065 1.00 96.62 80 GLN A CA 1
ATOM 630 C C . GLN A 1 80 ? 0.149 0.190 0.133 1.00 96.62 80 GLN A C 1
ATOM 632 O O . GLN A 1 80 ? -0.751 -0.015 0.948 1.00 96.62 80 GLN A O 1
ATOM 637 N N . GLN A 1 81 ? 0.990 1.221 0.266 1.00 96.44 81 GLN A N 1
ATOM 638 C CA . GLN A 1 81 ? 0.851 2.204 1.345 1.00 96.44 81 GLN A CA 1
ATOM 639 C C . GLN A 1 81 ? -0.413 3.050 1.188 1.00 96.44 81 GLN A C 1
ATOM 641 O O . GLN A 1 81 ? -1.113 3.273 2.177 1.00 96.44 81 GLN A O 1
ATOM 646 N N . GLU A 1 82 ? -0.718 3.494 -0.032 1.00 97.06 82 GLU A N 1
ATOM 647 C CA . GLU A 1 82 ? -1.923 4.281 -0.297 1.00 97.06 82 GLU A CA 1
ATOM 648 C C . GLU A 1 82 ? -3.184 3.446 -0.065 1.00 97.06 82 GLU A C 1
ATOM 650 O O . GLU A 1 82 ? -4.105 3.919 0.590 1.00 97.06 82 GLU A O 1
ATOM 655 N N . GLN A 1 83 ? -3.190 2.175 -0.479 1.00 96.25 83 GLN A N 1
ATOM 656 C CA . GLN A 1 83 ? -4.312 1.271 -0.235 1.00 96.25 83 GLN A CA 1
ATOM 657 C C . GLN A 1 83 ? -4.595 1.086 1.262 1.00 96.25 83 GLN A C 1
ATOM 659 O O . GLN A 1 83 ? -5.748 1.139 1.681 1.00 96.25 83 GLN A O 1
ATOM 664 N N . VAL A 1 84 ? -3.561 0.880 2.089 1.00 94.69 84 VAL A N 1
ATOM 665 C CA . VAL A 1 84 ? -3.739 0.750 3.548 1.00 94.69 84 VAL A CA 1
ATOM 666 C C . VAL A 1 84 ? -4.296 2.039 4.147 1.00 94.69 84 VAL A C 1
ATOM 668 O O . VAL A 1 84 ? -5.135 1.989 5.044 1.00 94.69 84 VAL A O 1
ATOM 671 N N . LYS A 1 85 ? -3.840 3.194 3.662 1.00 94.62 85 LYS A N 1
ATOM 672 C CA . LYS A 1 85 ? -4.328 4.492 4.124 1.00 94.62 85 LYS A CA 1
ATOM 673 C C . LYS A 1 85 ? -5.792 4.713 3.733 1.00 94.62 85 LYS A C 1
ATOM 675 O O . LYS A 1 85 ? -6.590 5.053 4.600 1.00 94.62 85 LYS A O 1
ATOM 680 N N . GLU A 1 86 ? -6.148 4.465 2.476 1.00 95.25 86 GLU A N 1
ATOM 681 C CA . GLU A 1 86 ? -7.525 4.564 1.984 1.00 95.25 86 GLU A CA 1
ATOM 682 C C . GLU A 1 86 ? -8.454 3.620 2.758 1.00 95.25 86 GLU A C 1
ATOM 684 O O . GLU A 1 86 ? -9.525 4.025 3.205 1.00 95.25 86 GLU A O 1
ATOM 689 N N . ASP A 1 87 ? -8.024 2.383 3.009 1.00 93.88 87 ASP A N 1
ATOM 690 C CA . ASP A 1 87 ? -8.787 1.419 3.803 1.00 93.88 87 ASP A CA 1
ATOM 691 C C . ASP A 1 87 ? -9.047 1.908 5.237 1.00 93.88 87 ASP A C 1
ATOM 693 O O . ASP A 1 87 ? -10.110 1.639 5.790 1.00 93.88 87 ASP A O 1
ATOM 697 N N . MET A 1 88 ? -8.107 2.630 5.851 1.00 91.31 88 MET A N 1
ATOM 698 C CA . MET A 1 88 ? -8.284 3.191 7.196 1.00 91.31 88 MET A CA 1
ATOM 699 C C . MET A 1 88 ? -9.180 4.440 7.213 1.00 91.31 88 MET A C 1
ATOM 701 O O . MET A 1 88 ? -9.787 4.737 8.241 1.00 91.31 88 MET A O 1
ATOM 705 N N . GLU A 1 89 ? -9.268 5.169 6.099 1.00 91.50 89 GLU A N 1
ATOM 706 C CA . GLU A 1 89 ? -10.101 6.372 5.953 1.00 91.50 89 GLU A CA 1
ATOM 707 C C . GLU A 1 89 ? -11.539 6.051 5.505 1.00 91.50 89 GLU A C 1
ATOM 709 O O . GLU A 1 89 ? -12.463 6.810 5.794 1.00 91.50 89 GLU A O 1
ATOM 714 N N . THR A 1 90 ? -11.749 4.929 4.811 1.00 93.94 90 TH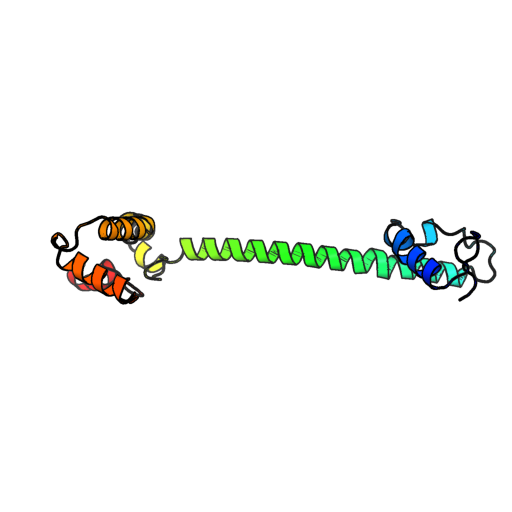R A N 1
ATOM 715 C CA . THR A 1 90 ? -13.035 4.597 4.171 1.00 93.94 90 THR A CA 1
ATOM 716 C C . THR A 1 90 ? -13.883 3.592 4.936 1.00 93.94 90 THR A C 1
ATOM 718 O O . THR A 1 90 ? -15.088 3.525 4.701 1.00 93.94 90 THR A O 1
ATOM 721 N N . LYS A 1 91 ? -13.306 2.800 5.845 1.00 95.44 91 LYS A N 1
ATOM 722 C CA . LYS A 1 91 ? -14.038 1.795 6.631 1.00 95.44 91 LYS A CA 1
ATOM 723 C C . LYS A 1 91 ? -13.460 1.659 8.033 1.00 95.44 91 LYS A C 1
ATOM 725 O O . LYS A 1 91 ? -12.267 1.832 8.264 1.00 95.44 91 LYS A O 1
ATOM 730 N N . CYS A 1 92 ? -14.305 1.308 8.996 1.00 95.88 92 CYS A N 1
ATOM 731 C CA . CYS A 1 92 ? -13.837 1.030 10.349 1.00 95.88 92 CYS A CA 1
ATOM 732 C C . CYS A 1 92 ? -13.062 -0.297 10.377 1.00 95.88 92 CYS A C 1
ATOM 734 O O . CYS A 1 92 ? -13.583 -1.327 9.950 1.00 95.88 92 CYS A O 1
ATOM 736 N N . PHE A 1 93 ? -11.854 -0.300 10.946 1.00 94.56 93 PHE A N 1
ATOM 737 C CA . PHE A 1 93 ? -11.011 -1.498 11.049 1.00 94.56 93 PHE A CA 1
ATOM 738 C C . PHE A 1 93 ? -11.667 -2.656 11.825 1.00 94.56 93 PHE A C 1
ATOM 740 O O . PHE A 1 93 ? -11.424 -3.817 11.511 1.00 94.56 93 PHE A O 1
ATOM 747 N N . ILE A 1 94 ? -12.497 -2.352 12.831 1.00 95.31 94 ILE A N 1
ATOM 748 C CA . ILE A 1 94 ? -13.111 -3.367 13.699 1.00 95.31 94 ILE A CA 1
ATOM 749 C C . ILE A 1 94 ? -14.366 -3.960 13.049 1.00 95.31 94 ILE A C 1
ATOM 751 O O . ILE A 1 94 ? -14.434 -5.168 12.839 1.00 95.31 94 ILE A O 1
ATOM 755 N N . CYS A 1 95 ? -15.347 -3.119 12.701 1.00 95.69 95 CYS A N 1
ATOM 756 C CA . CYS A 1 95 ? -16.640 -3.595 12.201 1.00 95.69 95 CYS A CA 1
ATOM 757 C C . CYS A 1 95 ? -16.737 -3.696 10.677 1.00 95.69 95 CYS A C 1
ATOM 759 O O . CYS A 1 95 ? -17.662 -4.333 10.177 1.00 95.69 95 CYS A O 1
ATOM 761 N N . GLY A 1 96 ? -15.820 -3.085 9.925 1.00 94.75 96 GLY A N 1
ATOM 762 C CA . GLY A 1 96 ? -15.811 -3.121 8.461 1.00 94.75 96 GLY A CA 1
ATOM 763 C C . GLY A 1 96 ? -16.925 -2.315 7.785 1.00 94.75 96 GLY A C 1
ATOM 764 O O . GLY A 1 96 ? -17.092 -2.428 6.574 1.00 94.75 96 GLY A O 1
ATOM 765 N N . ILE A 1 97 ? -17.695 -1.520 8.535 1.00 95.75 97 ILE A N 1
ATOM 766 C CA . ILE A 1 97 ? -18.712 -0.620 7.976 1.00 95.75 97 ILE A CA 1
ATOM 767 C C . ILE A 1 97 ? -18.011 0.608 7.374 1.00 95.75 97 ILE A C 1
ATOM 769 O O . ILE A 1 97 ? -17.063 1.132 7.968 1.00 95.75 97 ILE A O 1
ATOM 773 N N . GLY A 1 98 ? -18.473 1.035 6.197 1.00 95.31 98 GLY A N 1
ATOM 774 C CA . GLY A 1 98 ? -17.942 2.189 5.475 1.00 95.31 98 GLY A CA 1
ATOM 775 C C . GLY A 1 98 ? -18.253 3.525 6.155 1.00 95.31 98 GLY A C 1
ATOM 776 O O . GLY A 1 98 ? -19.230 3.650 6.898 1.00 95.31 98 GLY A O 1
ATOM 777 N N . SER A 1 99 ? -17.411 4.527 5.911 1.00 95.19 99 SER A N 1
ATOM 778 C CA . SER A 1 99 ? -17.584 5.893 6.420 1.00 95.19 99 SER A CA 1
ATOM 779 C C . SER A 1 99 ? -18.870 6.547 5.913 1.00 95.19 99 SER A C 1
ATOM 781 O O . SER A 1 99 ? -19.506 7.297 6.650 1.00 95.19 99 SER A O 1
ATOM 783 N N . ASP A 1 100 ? -19.320 6.167 4.716 1.00 94.62 100 ASP A N 1
ATOM 784 C CA . ASP A 1 100 ? -20.569 6.598 4.088 1.00 94.62 100 ASP A CA 1
ATOM 785 C C . ASP A 1 100 ? -21.807 6.388 4.974 1.00 94.62 100 ASP A C 1
ATOM 787 O O . ASP A 1 100 ? -22.686 7.249 5.021 1.00 94.62 100 ASP A O 1
ATOM 791 N N . TYR A 1 101 ? -21.864 5.283 5.721 1.00 93.62 101 TYR A N 1
ATOM 792 C CA . TYR A 1 101 ? -22.949 5.023 6.669 1.00 93.62 101 TYR A CA 1
ATOM 793 C C . TYR A 1 101 ? -22.931 6.010 7.852 1.00 93.62 101 TYR A C 1
ATOM 795 O O . TYR A 1 101 ? -23.968 6.543 8.263 1.00 93.62 101 TYR A O 1
ATOM 803 N N . PHE A 1 102 ? -21.746 6.285 8.400 1.00 94.12 102 PHE A N 1
ATOM 804 C CA . PHE A 1 102 ? -21.585 7.094 9.611 1.00 94.12 102 PHE A CA 1
ATOM 805 C C . PHE A 1 102 ? -21.674 8.599 9.349 1.00 94.12 102 PHE A C 1
ATOM 807 O O . PHE A 1 102 ? -22.178 9.346 10.195 1.00 94.12 102 PHE A O 1
ATOM 814 N N . ASP A 1 103 ? -21.263 9.037 8.162 1.00 93.25 103 ASP A N 1
ATOM 815 C CA . ASP A 1 103 ? -21.283 10.441 7.746 1.00 93.25 103 ASP A CA 1
ATOM 816 C C . ASP A 1 103 ? -22.694 10.970 7.425 1.00 93.25 103 ASP A C 1
ATOM 818 O O . ASP A 1 103 ? -22.870 12.147 7.103 1.00 93.25 103 ASP A O 1
ATOM 822 N N . SER A 1 104 ? -23.734 10.148 7.620 1.00 89.38 104 SER A N 1
ATOM 823 C CA . SER A 1 104 ? -25.118 10.620 7.786 1.00 89.38 104 SER A CA 1
ATOM 824 C C . SER A 1 104 ? -25.263 11.630 8.938 1.00 89.38 104 SER A C 1
ATOM 826 O O . SER A 1 104 ? -26.147 12.489 8.916 1.00 89.38 104 SER A O 1
ATOM 828 N N . THR A 1 105 ? -24.361 11.562 9.922 1.00 88.62 105 THR A N 1
ATOM 829 C CA . THR A 1 105 ? -24.196 12.546 11.001 1.00 88.62 105 THR A CA 1
ATOM 830 C C . THR A 1 105 ? -22.869 13.300 10.850 1.00 88.62 105 THR A C 1
ATOM 832 O O . THR A 1 105 ? -21.870 12.677 10.489 1.00 88.62 105 THR A O 1
ATOM 835 N N . PRO A 1 106 ? -22.802 14.613 11.157 1.00 92.38 106 PRO A N 1
ATOM 836 C CA . PRO A 1 106 ? -21.552 15.368 11.070 1.00 92.38 106 PRO A CA 1
ATOM 837 C C . PRO A 1 106 ? -20.446 14.735 11.923 1.00 92.38 106 PRO A C 1
ATOM 839 O O . PRO A 1 106 ? -20.660 14.503 13.111 1.00 92.38 106 PRO A O 1
ATOM 842 N N . HIS A 1 107 ? -19.275 14.492 11.325 1.00 92.88 107 HIS A N 1
ATOM 843 C CA . HIS A 1 107 ? -18.124 13.834 11.966 1.00 92.88 107 HIS A CA 1
ATOM 844 C C . HIS A 1 107 ? -18.409 12.420 12.508 1.00 92.88 107 HIS A C 1
ATOM 846 O O . HIS A 1 107 ? -17.684 11.929 13.371 1.00 92.88 107 HIS A O 1
ATOM 852 N N . GLY A 1 108 ? -19.445 11.741 12.003 1.00 94.00 108 GLY A N 1
ATOM 853 C CA . GLY A 1 108 ? -19.876 10.453 12.538 1.00 94.00 108 GLY A CA 1
ATOM 854 C C . GLY A 1 108 ? -18.807 9.365 12.454 1.00 94.00 108 GLY A C 1
ATOM 855 O O . GLY A 1 108 ? -18.635 8.618 13.417 1.00 94.00 108 GLY A O 1
ATOM 856 N N . PHE A 1 109 ? -18.057 9.288 11.349 1.00 95.75 109 PHE A N 1
ATOM 857 C CA . PHE A 1 109 ? -16.990 8.292 11.207 1.00 95.75 109 PHE A CA 1
ATOM 858 C C . PHE A 1 109 ? -15.803 8.540 12.156 1.00 95.75 109 PHE A C 1
ATOM 860 O O . PHE A 1 109 ? -15.259 7.604 12.749 1.00 95.75 109 PHE A O 1
ATOM 867 N N . GLU A 1 110 ? -15.430 9.804 12.358 1.00 94.38 110 GLU A N 1
ATOM 868 C CA . GLU A 1 110 ? -14.370 10.193 13.295 1.00 94.38 110 GLU A CA 1
ATOM 869 C C . GLU A 1 110 ? -14.767 9.855 14.740 1.00 94.38 110 GLU A C 1
ATOM 871 O O . GLU A 1 110 ? -14.007 9.208 15.459 1.00 94.38 110 GLU A O 1
ATOM 876 N N . THR A 1 111 ? -15.996 10.183 15.149 1.00 94.69 111 THR A N 1
ATOM 877 C CA . THR A 1 111 ? -16.527 9.776 16.459 1.00 94.69 111 THR A CA 1
ATOM 878 C C . THR A 1 111 ? -16.563 8.253 16.604 1.00 94.69 111 THR A C 1
ATOM 880 O O . THR A 1 111 ? -16.130 7.722 17.627 1.00 94.69 111 THR A O 1
ATOM 883 N N . HIS A 1 112 ? -17.007 7.525 15.575 1.00 95.69 112 HIS A N 1
ATOM 884 C CA . HIS A 1 112 ? -17.063 6.064 15.608 1.00 95.69 112 HIS A CA 1
ATOM 885 C C . HIS A 1 112 ? -15.676 5.434 15.806 1.00 95.69 112 HIS A C 1
ATOM 887 O O . HIS A 1 112 ? -15.528 4.496 16.581 1.00 95.69 112 HIS A O 1
ATOM 893 N N . THR A 1 113 ? -14.639 5.953 15.150 1.00 95.62 113 THR A N 1
ATOM 894 C CA . THR A 1 113 ? -13.274 5.407 15.252 1.00 95.62 113 THR A CA 1
ATOM 895 C C . THR A 1 113 ? -12.524 5.860 16.506 1.00 95.62 113 THR A C 1
ATOM 897 O O . THR A 1 113 ? -11.675 5.118 17.001 1.00 95.62 113 THR A O 1
ATOM 900 N N . LEU A 1 114 ? -12.827 7.039 17.058 1.00 94.75 114 LEU A N 1
ATOM 901 C CA . LEU A 1 114 ? -12.131 7.577 18.232 1.00 94.75 114 LEU A CA 1
ATOM 902 C C . LEU A 1 114 ? -12.804 7.243 19.566 1.00 94.75 114 LEU A C 1
ATOM 904 O O . LEU A 1 114 ? -12.088 7.046 20.551 1.00 94.75 114 LEU A O 1
ATOM 908 N N . GLU A 1 115 ? -14.134 7.165 19.608 1.00 93.94 115 GLU A N 1
ATOM 909 C CA . GLU A 1 115 ? -14.900 6.967 20.845 1.00 93.94 115 GLU A CA 1
ATOM 910 C C . GLU A 1 115 ? -15.498 5.558 20.957 1.00 93.94 115 GLU A C 1
ATOM 912 O O . GLU A 1 115 ? -15.390 4.940 22.016 1.00 93.94 115 GLU A O 1
ATOM 917 N N . GLU A 1 116 ? -16.086 5.024 19.880 1.00 94.50 116 GLU A N 1
ATOM 918 C CA . GLU A 1 116 ? -16.782 3.726 19.912 1.00 94.50 116 GLU A CA 1
ATOM 919 C C . GLU A 1 116 ? -15.821 2.550 19.655 1.00 94.50 116 GLU A C 1
ATOM 921 O O . GLU A 1 116 ? -15.606 1.700 20.518 1.00 94.50 116 GLU A O 1
ATOM 926 N N . HIS A 1 117 ? -15.203 2.506 18.474 1.00 96.62 117 HIS A N 1
ATOM 927 C CA . HIS A 1 117 ? -14.311 1.443 18.003 1.00 96.62 117 HIS A CA 1
ATOM 928 C C . HIS A 1 117 ? -12.849 1.900 17.953 1.00 96.62 117 HIS A C 1
ATOM 930 O O . HIS A 1 117 ? -12.140 1.724 16.959 1.00 96.62 117 HIS A O 1
ATOM 936 N N . ASN A 1 118 ? -12.373 2.462 19.062 1.00 95.88 118 ASN A N 1
ATOM 937 C CA . ASN A 1 118 ? -10.981 2.868 19.194 1.00 95.88 118 ASN A CA 1
ATOM 938 C C . ASN A 1 118 ? -10.058 1.656 19.373 1.00 95.88 118 ASN A C 1
ATOM 940 O O . ASN A 1 118 ? -10.123 0.947 20.381 1.00 95.88 118 ASN A O 1
ATOM 944 N N . LEU A 1 119 ? -9.145 1.455 18.422 1.00 92.75 119 LEU A N 1
ATOM 945 C CA . LEU A 1 119 ? -8.212 0.327 18.418 1.00 92.75 119 LEU A CA 1
ATOM 946 C C . LEU A 1 119 ? -7.356 0.247 19.698 1.00 92.75 119 LEU A C 1
ATOM 948 O O . LEU A 1 119 ? -7.108 -0.846 20.210 1.00 92.75 119 LEU A O 1
ATOM 952 N N . ALA A 1 120 ? -6.934 1.389 20.247 1.00 95.50 120 ALA A N 1
ATOM 953 C CA . ALA A 1 120 ? -6.131 1.425 21.466 1.00 95.50 120 ALA A CA 1
ATOM 954 C C . ALA A 1 120 ? -6.946 0.998 22.695 1.00 95.50 120 ALA A C 1
ATOM 956 O O . ALA A 1 120 ? -6.429 0.278 23.550 1.00 95.50 120 ALA A O 1
ATOM 957 N N . ASN A 1 121 ? -8.231 1.358 22.760 1.00 95.62 121 ASN A N 1
ATOM 958 C CA . ASN A 1 121 ? -9.103 0.953 23.864 1.00 95.62 121 ASN A CA 1
ATOM 959 C C . ASN A 1 121 ? -9.284 -0.568 23.924 1.00 95.62 121 ASN A C 1
ATOM 961 O O . ASN A 1 121 ? -9.281 -1.121 25.021 1.00 95.62 121 ASN A O 1
ATOM 965 N N . TYR A 1 122 ? -9.350 -1.267 22.784 1.00 95.25 122 TYR A N 1
ATOM 966 C CA . TYR A 1 122 ? -9.360 -2.737 22.771 1.00 95.25 122 TYR A CA 1
ATOM 967 C C . TYR A 1 122 ? -8.079 -3.331 23.372 1.00 95.25 122 TYR A C 1
ATOM 969 O O . TYR A 1 122 ? -8.142 -4.266 24.173 1.00 95.25 122 TYR A O 1
ATOM 977 N N . MET A 1 123 ? -6.913 -2.769 23.037 1.00 94.56 123 MET A N 1
ATOM 978 C CA . MET A 1 123 ? -5.636 -3.200 23.615 1.00 94.56 123 MET A CA 1
ATOM 979 C C . MET A 1 123 ? -5.578 -2.926 25.125 1.00 94.56 123 MET A C 1
ATOM 981 O O . MET A 1 123 ? -5.174 -3.800 25.896 1.00 94.56 123 MET A O 1
ATOM 985 N N . PHE A 1 124 ? -6.015 -1.743 25.564 1.00 97.12 124 PHE A N 1
ATOM 986 C CA . PHE A 1 124 ? -6.073 -1.397 26.984 1.00 97.12 124 PHE A CA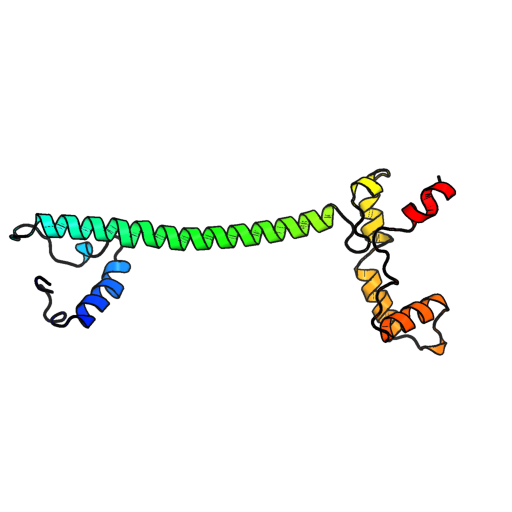 1
ATOM 987 C C . PHE A 1 124 ? -7.072 -2.260 27.751 1.00 97.12 124 PHE A C 1
ATOM 989 O O . PHE A 1 124 ? -6.777 -2.656 28.875 1.00 97.12 124 PHE A O 1
ATOM 996 N N . PHE A 1 125 ? -8.207 -2.613 27.150 1.00 96.69 125 PHE A N 1
ATOM 997 C CA . PHE A 1 125 ? -9.190 -3.503 27.758 1.00 96.69 125 PHE A CA 1
ATOM 998 C C . PHE A 1 125 ? -8.640 -4.922 27.947 1.00 96.69 125 PHE A C 1
ATOM 1000 O O . PHE A 1 125 ? -8.793 -5.502 29.019 1.00 96.69 125 PHE A O 1
ATOM 1007 N N . LEU A 1 126 ? -7.915 -5.462 26.963 1.00 95.25 126 LEU A N 1
ATOM 1008 C CA . LEU A 1 126 ? -7.232 -6.751 27.123 1.00 95.25 126 LEU A CA 1
ATOM 1009 C C . LEU A 1 126 ? -6.164 -6.698 28.223 1.00 95.25 126 LEU A C 1
ATOM 1011 O O . LEU A 1 126 ? -6.105 -7.589 29.068 1.00 95.25 126 LEU A O 1
ATOM 1015 N N . MET A 1 127 ? -5.347 -5.641 28.256 1.00 96.81 127 MET A N 1
ATOM 1016 C CA . MET A 1 127 ? -4.362 -5.445 29.324 1.00 96.81 127 MET A CA 1
ATOM 1017 C C . MET A 1 127 ? -5.031 -5.293 30.698 1.00 96.81 127 MET A C 1
ATOM 1019 O O . MET A 1 127 ? -4.504 -5.789 31.692 1.00 96.81 127 MET A O 1
ATOM 1023 N N . TYR A 1 128 ? -6.187 -4.634 30.765 1.00 97.56 128 TYR A N 1
ATOM 1024 C CA . TYR A 1 128 ? -6.992 -4.501 31.975 1.00 97.56 128 TYR A CA 1
ATOM 1025 C C . TYR A 1 128 ? -7.464 -5.864 32.490 1.00 97.56 128 TYR A C 1
ATOM 1027 O O . TYR A 1 128 ? -7.224 -6.170 33.654 1.00 97.56 128 TYR A O 1
ATOM 1035 N N . LEU A 1 129 ? -8.044 -6.705 31.625 1.00 96.62 129 LEU A N 1
ATOM 1036 C CA . LEU A 1 129 ? -8.497 -8.050 31.999 1.00 96.62 129 LEU A CA 1
ATOM 1037 C C . LEU A 1 129 ? -7.346 -8.939 32.486 1.00 96.62 129 LEU A C 1
ATOM 1039 O O . LEU A 1 129 ? -7.501 -9.656 33.463 1.00 96.62 129 LEU A O 1
ATOM 1043 N N . ILE A 1 130 ? -6.173 -8.861 31.848 1.00 96.19 130 ILE A N 1
ATOM 1044 C CA . ILE A 1 130 ? -4.997 -9.655 32.250 1.00 96.19 130 ILE A CA 1
ATOM 1045 C C . ILE A 1 130 ? -4.499 -9.278 33.655 1.00 96.19 130 ILE A C 1
ATOM 1047 O O . ILE A 1 130 ? -3.971 -10.131 34.365 1.00 96.19 130 ILE A O 1
ATOM 1051 N N . ASN A 1 131 ? -4.621 -8.008 34.049 1.00 96.81 131 ASN A N 1
ATOM 1052 C CA . ASN A 1 131 ? -4.107 -7.511 35.329 1.00 96.81 131 ASN A CA 1
ATOM 1053 C C . ASN A 1 131 ? -5.147 -7.518 36.459 1.00 96.81 131 ASN A C 1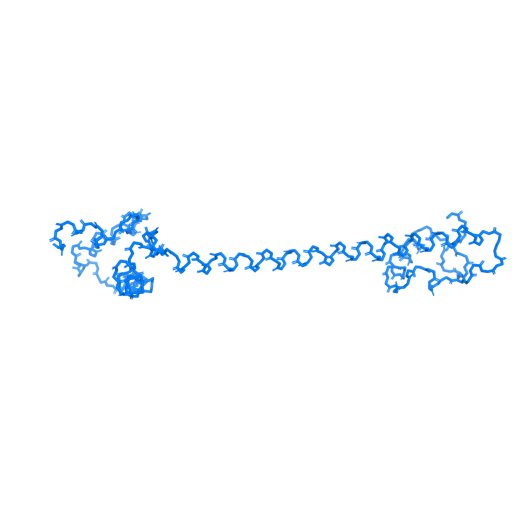
ATOM 1055 O O . ASN A 1 131 ? -4.804 -7.184 37.594 1.00 96.81 131 ASN A O 1
ATOM 1059 N N . LYS A 1 132 ? -6.404 -7.849 36.158 1.00 96.31 132 LYS A N 1
ATOM 1060 C CA . LYS A 1 132 ? -7.494 -7.900 37.130 1.00 96.31 132 LYS A CA 1
ATOM 1061 C C . LYS A 1 132 ? -7.652 -9.321 37.673 1.00 96.31 132 LYS A C 1
ATOM 1063 O O . LYS A 1 132 ? -7.398 -10.294 36.970 1.00 96.31 132 LYS A O 1
ATOM 1068 N N . ASP A 1 133 ? -8.042 -9.440 38.940 1.00 96.06 133 ASP A N 1
ATOM 1069 C CA . ASP A 1 133 ? -8.344 -10.742 39.534 1.00 96.06 133 ASP A CA 1
ATOM 1070 C C . ASP A 1 133 ? -9.645 -11.306 38.939 1.00 96.06 133 ASP A C 1
ATOM 1072 O O . ASP A 1 133 ? -10.648 -10.594 38.832 1.00 96.06 133 ASP A O 1
ATOM 1076 N N . GLU A 1 134 ? -9.646 -12.594 38.583 1.00 93.19 134 GLU A N 1
ATOM 1077 C CA . GLU A 1 134 ? -10.798 -13.249 37.950 1.00 93.19 134 GLU A CA 1
ATOM 1078 C C . GLU A 1 134 ? -12.067 -13.197 38.813 1.00 93.19 134 GLU A C 1
ATOM 1080 O O . GLU A 1 134 ? -13.176 -13.180 38.279 1.00 93.19 134 GLU A O 1
ATOM 1085 N N . THR A 1 135 ? -11.932 -13.150 40.142 1.00 95.00 135 THR A N 1
ATOM 1086 C CA . THR A 1 135 ? -13.076 -13.064 41.062 1.00 95.00 135 THR A CA 1
ATOM 1087 C C . THR A 1 135 ? -13.735 -11.685 41.071 1.00 95.00 135 THR A C 1
ATOM 1089 O O . THR A 1 135 ? -14.896 -11.563 41.462 1.00 95.00 135 THR A O 1
ATOM 1092 N N . GLU A 1 136 ? -13.024 -10.656 40.605 1.00 96.44 136 GLU A N 1
ATOM 1093 C CA . GLU A 1 136 ? -13.512 -9.279 40.506 1.00 96.44 136 GLU A CA 1
ATOM 1094 C C . GLU A 1 136 ? -14.054 -8.941 39.110 1.00 96.44 136 GLU A C 1
ATOM 1096 O O . GLU A 1 136 ? -14.496 -7.810 38.866 1.00 96.44 136 GLU A O 1
ATOM 1101 N N . HIS A 1 137 ? -14.022 -9.894 38.175 1.00 96.56 137 HIS A N 1
ATOM 1102 C CA . HIS A 1 137 ? -14.587 -9.702 36.848 1.00 96.56 137 HIS A CA 1
ATOM 1103 C C . HIS A 1 137 ? -16.103 -9.490 36.918 1.00 96.56 137 HIS A C 1
ATOM 1105 O O . HIS A 1 137 ? -16.845 -10.239 37.556 1.00 96.56 137 HIS A O 1
ATOM 1111 N N . THR A 1 138 ? -16.595 -8.483 36.199 1.00 97.50 138 THR A N 1
ATOM 1112 C CA . THR A 1 138 ? -18.036 -8.337 35.965 1.00 97.50 138 THR A CA 1
ATOM 1113 C C . THR A 1 138 ? -18.548 -9.463 35.056 1.00 97.50 138 THR A C 1
ATOM 1115 O O . THR A 1 138 ? -17.771 -10.217 34.464 1.00 97.50 138 THR A O 1
ATOM 1118 N N . GLY A 1 139 ? -19.870 -9.597 34.901 1.00 96.81 139 GLY A N 1
ATOM 1119 C CA . GLY A 1 139 ? -20.443 -10.622 34.017 1.00 96.81 139 GLY A CA 1
ATOM 1120 C C . GLY A 1 139 ? -19.993 -10.489 32.555 1.00 96.81 139 GLY A C 1
ATOM 1121 O O . GLY A 1 139 ? -19.705 -11.494 31.909 1.00 96.81 139 GLY A O 1
ATOM 1122 N N . GLN A 1 140 ? -19.878 -9.257 32.047 1.00 96.56 140 GLN A N 1
ATOM 1123 C CA . GLN A 1 140 ? -19.403 -8.992 30.683 1.00 96.56 140 GLN A CA 1
ATOM 1124 C C . GLN A 1 140 ? -17.902 -9.272 30.545 1.00 96.56 140 GLN A C 1
ATOM 1126 O O . GLN A 1 140 ? -17.482 -9.929 29.596 1.00 96.56 140 GLN A O 1
ATOM 1131 N N . GLU A 1 141 ? -17.099 -8.840 31.519 1.00 97.56 141 GLU A N 1
ATOM 1132 C CA . GLU A 1 141 ? -15.655 -9.108 31.550 1.00 97.56 141 GLU A CA 1
ATOM 1133 C C . GLU A 1 141 ? -15.364 -10.609 31.610 1.00 97.56 141 GLU A C 1
ATOM 1135 O O . GLU A 1 141 ? -14.551 -11.107 30.839 1.00 97.56 141 GLU A O 1
ATOM 1140 N N . SER A 1 142 ? -16.086 -11.350 32.456 1.00 96.81 142 SER A N 1
ATOM 1141 C CA . SER A 1 142 ? -15.957 -12.807 32.574 1.00 96.81 142 SER A CA 1
ATOM 1142 C C . SER A 1 142 ? -16.273 -13.520 31.257 1.00 96.81 142 SER A C 1
ATOM 1144 O O . SER A 1 142 ? -15.606 -14.489 30.897 1.00 96.81 142 SER A O 1
ATOM 1146 N N . TYR A 1 143 ? -17.280 -13.037 30.522 1.00 97.06 143 TYR A N 1
ATOM 1147 C CA . TYR A 1 143 ? -17.650 -13.580 29.216 1.00 97.06 143 TYR A CA 1
ATOM 1148 C C . TYR A 1 143 ? -16.539 -13.384 28.178 1.00 97.06 143 TYR A C 1
ATOM 1150 O O . TYR A 1 143 ? -16.134 -14.347 27.524 1.00 97.06 143 TYR A O 1
ATOM 1158 N N . VAL A 1 144 ? -15.998 -12.165 28.067 1.00 97.25 144 VAL A N 1
ATOM 1159 C CA . VAL A 1 144 ? -14.887 -11.874 27.145 1.00 97.25 144 VAL A CA 1
ATOM 1160 C C . VAL A 1 144 ? -13.617 -12.615 27.568 1.00 97.25 144 VAL A C 1
ATOM 1162 O O . VAL A 1 144 ? -12.926 -13.176 26.721 1.00 97.25 144 VAL A O 1
ATOM 1165 N N . TRP A 1 145 ? -13.332 -12.695 28.870 1.00 96.75 145 TRP A N 1
ATOM 1166 C CA . TRP A 1 145 ? -12.189 -13.437 29.404 1.00 96.75 145 TRP A CA 1
ATOM 1167 C C . TRP A 1 145 ? -12.253 -14.925 29.051 1.00 96.75 145 TRP A C 1
ATOM 1169 O O . TRP A 1 145 ? -11.256 -15.504 28.619 1.00 96.75 145 TRP A O 1
ATOM 1179 N N . LYS A 1 146 ? -13.438 -15.538 29.158 1.00 96.75 146 LYS A N 1
ATOM 1180 C CA . LYS A 1 146 ? -13.659 -16.920 28.724 1.00 96.75 146 LYS A CA 1
ATOM 1181 C C . LYS A 1 146 ? -13.383 -17.089 27.225 1.00 96.75 146 LYS A C 1
ATOM 1183 O O . LYS A 1 146 ? -12.618 -17.975 26.856 1.00 96.75 146 LYS A O 1
ATOM 1188 N N . MET A 1 147 ? -13.953 -16.230 26.376 1.00 96.50 147 MET A N 1
ATOM 1189 C CA . MET A 1 147 ? -13.710 -16.273 24.926 1.00 96.50 147 MET A CA 1
ATOM 1190 C C . MET A 1 147 ? -12.225 -16.124 24.580 1.00 96.50 147 MET A C 1
ATOM 1192 O O . MET A 1 147 ? -11.700 -16.863 23.748 1.00 96.50 147 MET A O 1
ATOM 1196 N N . TYR A 1 148 ? -11.534 -15.211 25.265 1.00 95.81 148 TYR A N 1
ATOM 1197 C CA . TYR A 1 148 ? -10.103 -14.991 25.098 1.00 95.81 148 TYR A CA 1
ATOM 1198 C C . TYR A 1 148 ? -9.284 -16.252 25.422 1.00 95.81 148 TYR A C 1
ATOM 1200 O O . TYR A 1 148 ? -8.402 -16.629 24.644 1.00 95.81 148 TYR A O 1
ATOM 1208 N N . GLN A 1 149 ? -9.600 -16.946 26.523 1.00 95.44 149 GLN A N 1
ATOM 1209 C CA . GLN A 1 149 ? -8.969 -18.224 26.880 1.00 95.44 149 GLN A CA 1
ATOM 1210 C C . GLN A 1 149 ? -9.270 -19.332 25.858 1.00 95.44 149 GLN A C 1
ATOM 1212 O O . GLN A 1 149 ? -8.384 -20.116 25.517 1.00 95.44 149 GLN A O 1
ATOM 1217 N N . GLU A 1 150 ? -10.492 -19.363 25.325 1.00 97.19 150 GLU A N 1
ATOM 1218 C CA . GLU A 1 150 ? -10.932 -20.307 24.288 1.00 97.19 150 GLU A CA 1
ATOM 1219 C C . GLU A 1 150 ? -10.395 -19.964 22.885 1.00 97.19 150 GLU A C 1
ATOM 1221 O O . GLU A 1 150 ? -10.625 -20.721 21.943 1.00 97.19 150 GLU A O 1
ATOM 1226 N N . ARG A 1 151 ? -9.651 -18.854 22.735 1.00 96.06 151 ARG A N 1
ATOM 1227 C CA . ARG A 1 151 ? -9.176 -18.323 21.443 1.00 96.06 151 ARG A CA 1
ATOM 1228 C C . ARG A 1 151 ? -10.316 -18.096 20.442 1.00 96.06 151 ARG A C 1
ATOM 1230 O O . ARG A 1 151 ? -10.119 -18.231 19.235 1.00 96.06 151 ARG A O 1
ATOM 1237 N N . CYS A 1 152 ? -11.487 -17.735 20.959 1.00 96.50 152 CYS A N 1
ATOM 1238 C CA . CYS A 1 152 ? -12.660 -17.352 20.189 1.00 96.50 152 CYS A CA 1
ATOM 1239 C C . CYS A 1 152 ? -12.759 -15.821 20.119 1.00 96.50 152 CYS A C 1
ATOM 1241 O O . CYS A 1 152 ? -12.595 -15.136 21.130 1.00 96.50 152 CYS A O 1
ATOM 1243 N N . TRP A 1 153 ? -13.022 -15.280 18.928 1.00 95.00 153 TRP A N 1
ATOM 1244 C CA . TRP A 1 153 ? -13.012 -13.834 18.656 1.00 95.00 153 TRP A CA 1
ATOM 1245 C C . TRP A 1 153 ? -14.400 -13.278 18.315 1.00 95.00 153 TRP A C 1
ATOM 1247 O O . TRP A 1 153 ? -14.520 -12.134 17.888 1.00 95.00 153 TRP A O 1
ATOM 1257 N N . ASP A 1 154 ? -15.450 -14.065 18.553 1.00 94.75 154 ASP A N 1
ATOM 1258 C CA . ASP A 1 154 ? -16.835 -13.741 18.187 1.00 94.75 154 ASP A CA 1
ATOM 1259 C C . ASP A 1 154 ? -17.420 -12.557 18.978 1.00 94.75 154 ASP A C 1
ATOM 1261 O O . ASP A 1 154 ? -18.499 -12.066 18.658 1.00 94.75 154 ASP A O 1
ATOM 1265 N N . PHE A 1 155 ? -16.730 -12.084 20.023 1.00 93.62 155 PHE A N 1
ATOM 1266 C CA . PHE A 1 155 ? -17.141 -10.896 20.773 1.00 93.62 155 PHE A CA 1
ATOM 1267 C C . PHE A 1 155 ? -16.840 -9.578 20.040 1.00 93.62 155 PHE A C 1
ATOM 1269 O O . PHE A 1 155 ? -17.367 -8.540 20.441 1.00 93.62 155 PHE A O 1
ATOM 1276 N N . PHE A 1 156 ? -15.988 -9.585 19.006 1.00 95.62 156 PHE A N 1
ATOM 1277 C CA . PHE A 1 156 ? -15.752 -8.391 18.197 1.00 95.62 156 PHE A CA 1
ATOM 1278 C C . PHE A 1 156 ? -16.963 -8.105 17.299 1.00 95.62 156 PHE A C 1
ATOM 1280 O O . PHE A 1 156 ? -17.469 -9.018 16.644 1.00 95.62 156 PHE A O 1
ATOM 1287 N N . PRO A 1 157 ? -17.420 -6.845 17.215 1.00 94.69 157 PRO A N 1
ATOM 1288 C CA . PRO A 1 157 ? -18.478 -6.486 16.285 1.00 94.69 157 PRO A CA 1
ATOM 1289 C C . PRO A 1 157 ? -17.936 -6.556 14.853 1.00 94.69 157 PRO A C 1
ATOM 1291 O O . PRO A 1 157 ? -16.984 -5.855 14.525 1.00 94.69 157 PRO A O 1
ATOM 1294 N N . ALA A 1 158 ? -18.542 -7.389 14.004 1.00 93.31 158 ALA A N 1
ATOM 1295 C CA . ALA A 1 158 ? -18.180 -7.549 12.595 1.00 93.31 158 ALA A CA 1
ATOM 1296 C C . ALA A 1 158 ? -19.427 -7.393 11.711 1.00 93.31 158 ALA A C 1
ATOM 1298 O O . ALA A 1 158 ? -20.395 -8.137 11.851 1.00 93.31 158 ALA A O 1
ATOM 1299 N N . GLY A 1 159 ? -19.420 -6.410 10.807 1.00 93.06 159 GLY A N 1
ATOM 1300 C CA . GLY A 1 159 ? -20.560 -6.058 9.950 1.00 93.06 159 GLY A CA 1
ATOM 1301 C C . GLY A 1 159 ? -21.698 -5.303 10.654 1.00 93.06 159 GLY A C 1
ATOM 1302 O O . GLY A 1 159 ? -22.687 -4.941 10.001 1.00 93.06 159 GLY A O 1
ATOM 1303 N N . ASP A 1 160 ? -21.555 -5.040 11.954 1.00 93.56 160 ASP A N 1
ATOM 1304 C CA . ASP A 1 160 ? -22.549 -4.367 12.789 1.00 93.56 160 ASP A CA 1
ATOM 1305 C C . ASP A 1 160 ? -21.893 -3.429 13.817 1.00 93.56 160 ASP A C 1
ATOM 1307 O O . ASP A 1 160 ? -20.693 -3.517 14.085 1.00 93.56 160 ASP A O 1
ATOM 1311 N N . CYS A 1 161 ? -22.669 -2.505 14.377 1.00 93.88 161 CYS A N 1
ATOM 1312 C CA . CYS A 1 161 ? -22.248 -1.615 15.456 1.00 93.88 161 CYS A CA 1
ATOM 1313 C C . CYS A 1 161 ? -23.455 -1.177 16.290 1.00 93.88 161 CYS A C 1
ATOM 1315 O O . CYS A 1 161 ? -24.604 -1.351 15.886 1.00 93.88 161 CYS A O 1
ATOM 1317 N N . PHE A 1 162 ? -23.201 -0.567 17.452 1.00 93.25 162 PHE A N 1
ATOM 1318 C CA . PHE A 1 162 ? -24.266 -0.159 18.370 1.00 93.25 162 PHE A CA 1
ATOM 1319 C C . PHE A 1 162 ? -25.344 0.688 17.677 1.00 93.25 162 PHE A C 1
ATOM 1321 O O . PHE A 1 162 ? -26.527 0.374 17.765 1.00 93.25 162 PHE A O 1
ATOM 1328 N N . ARG A 1 163 ? -24.951 1.729 16.933 1.00 90.12 163 ARG A N 1
ATOM 1329 C CA . ARG A 1 163 ? -25.910 2.599 16.240 1.00 90.12 163 ARG A CA 1
ATOM 1330 C C . ARG A 1 163 ? -26.782 1.826 15.248 1.00 90.12 163 ARG A C 1
ATOM 1332 O O . ARG A 1 163 ? -27.993 1.997 15.270 1.00 90.12 163 ARG A O 1
ATOM 1339 N N . LYS A 1 164 ? -26.175 0.962 14.434 1.00 91.31 164 LYS A N 1
ATOM 1340 C CA . LYS A 1 164 ? -26.868 0.177 13.406 1.00 91.31 164 LYS A CA 1
ATOM 1341 C C . LYS A 1 164 ? -27.851 -0.831 13.995 1.00 91.31 164 LYS A C 1
ATOM 1343 O O . LYS A 1 164 ? -28.948 -0.999 13.472 1.00 91.31 164 LYS A O 1
ATOM 1348 N N . GLN A 1 165 ? -27.504 -1.446 15.121 1.00 92.38 165 GLN A N 1
ATOM 1349 C CA . GLN A 1 165 ? -28.387 -2.382 15.810 1.00 92.38 165 GLN A CA 1
ATOM 1350 C C . GLN A 1 165 ? -29.624 -1.701 16.427 1.00 92.38 165 GLN A C 1
ATOM 1352 O O . GLN A 1 165 ? -30.689 -2.316 16.508 1.00 92.38 165 GLN A O 1
ATOM 1357 N N . TYR A 1 166 ? -29.492 -0.453 16.882 1.00 90.94 166 TYR A N 1
ATOM 1358 C CA . TYR A 1 166 ? -30.543 0.272 17.607 1.00 90.94 166 TYR A CA 1
ATOM 1359 C C . TYR A 1 166 ? -31.169 1.424 16.807 1.00 90.94 166 TYR A C 1
ATOM 1361 O O . TYR A 1 166 ? -31.893 2.238 17.380 1.00 90.94 166 TYR A O 1
ATOM 1369 N N . GLU A 1 167 ? -30.926 1.482 15.496 1.00 86.19 167 GLU A N 1
ATOM 1370 C CA . GLU A 1 167 ? -31.343 2.586 14.624 1.00 86.19 167 GLU A CA 1
ATOM 1371 C C . GLU A 1 167 ? -32.864 2.824 14.689 1.00 86.19 167 GLU A C 1
ATOM 1373 O O . GLU A 1 167 ? -33.291 3.929 15.010 1.00 86.19 167 GLU A O 1
ATOM 1378 N N . ASP A 1 168 ? -33.677 1.769 14.557 1.00 85.44 168 ASP A N 1
ATOM 1379 C CA . ASP A 1 168 ? -35.151 1.842 14.614 1.00 85.44 168 ASP A CA 1
ATOM 1380 C C . ASP A 1 168 ? -35.721 2.211 16.001 1.00 85.44 168 ASP A C 1
ATOM 1382 O O . ASP A 1 168 ? -36.904 2.529 16.135 1.00 85.44 168 ASP A O 1
ATOM 1386 N N . GLN A 1 169 ? -34.918 2.092 17.064 1.00 84.69 169 GLN A N 1
ATOM 1387 C CA . GLN A 1 169 ? -35.352 2.319 18.449 1.00 84.69 169 GLN A CA 1
ATOM 1388 C C . GLN A 1 169 ? -34.943 3.696 18.980 1.00 84.69 169 GLN A C 1
ATOM 1390 O O . GLN A 1 169 ? -35.509 4.159 19.973 1.00 84.69 169 GLN A O 1
ATOM 1395 N N . LEU A 1 170 ? -33.941 4.318 18.355 1.00 66.88 170 LEU A N 1
ATOM 1396 C CA . LEU A 1 170 ? -33.328 5.572 18.790 1.00 66.88 170 LEU A CA 1
ATOM 1397 C C . LEU A 1 170 ? -33.551 6.734 17.805 1.00 66.88 170 LEU A C 1
ATOM 1399 O O . LEU A 1 170 ? -33.177 7.858 18.143 1.00 66.88 170 LEU A O 1
ATOM 1403 N N . SER A 1 171 ? -34.138 6.479 16.627 1.00 57.94 1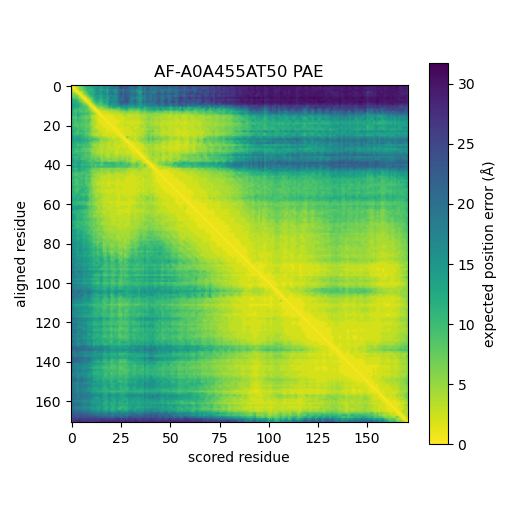71 SER A N 1
ATOM 1404 C CA . SER A 1 171 ? -34.504 7.488 15.617 1.00 57.94 171 SER A CA 1
ATOM 1405 C C . SER A 1 171 ? -35.689 8.364 16.021 1.00 57.94 171 SER A C 1
ATOM 1407 O O . SER A 1 171 ? -36.725 7.781 16.423 1.00 57.94 171 SER A O 1
#

Nearest PDB structures (foldseek):
  8sep-assembly1_B  TM=9.475E-01  e=4.919E-24  Oryctolagus cuniculus
  8ser-assembly1_B  TM=9.421E-01  e=1.196E-23  Oryctolagus cuniculus
  8vjk-assembly1_B  TM=9.162E-01  e=1.750E-23  Mus musculus
  8sen-assembly1_B  TM=9.203E-01  e=1.358E-23  Oryctolagus cuniculus
  7u9r-assembly1_A  TM=8.742E-01  e=1.513E-22  Homo sapiens

Radius of gyration: 34.45 Å; Cα contacts (8 Å, |Δi|>4): 107; chains: 1; bounding box: 85×36×84 Å

pLDDT: mean 88.87, std 12.11, range [42.09, 98.31]

Sequence (171 aa):
MIECMTNVLLTLPPQCYLFHMYVGVRAGGGIGDEIEDPAGDEYELYRVVFDITFFFFVIVILLAIIQGLIIDAFGELRDQQEQVKEDMETKCFICGIGSDYFDSTPHGFETHTLEEHNLANYMFFLMYLINKDETEHTGQESYVWKMYQERCWDFFPAGDCFRKQYEDQLS

Foldseek 3Di:
DPDPDDDPQQPDDVSSVCCQVPPQLPPQQGDCVPDDQLPPPPCSVVVVVVSVVRRCVRHPPVVVVVVVVVVVVVVVVVVVVVVVVCQVQAAAPQARHGPVVQVVDPCRVVCCCVPPVPPVVVVVLVVVLVPDDQVPADPVSVVVVVCVVVVHDVPTHYNDGPCRVCVVPPD

Organism: Physeter macrocephalus (NCBI:txid9755)

Solvent-accessible surface area (backbone atoms only — not comparable to full-atom values): 10032 Å² total; per-residue (Å²): 142,80,69,63,79,89,53,99,80,30,92,44,74,69,52,42,52,49,42,47,64,60,50,22,68,69,35,92,71,16,48,57,78,81,46,80,79,52,83,89,49,98,55,29,72,61,51,55,52,48,36,54,51,47,23,49,54,56,53,52,47,48,50,49,50,55,53,48,53,53,52,48,54,55,47,52,58,47,53,54,52,50,52,55,50,49,50,65,70,45,24,42,89,71,25,63,50,48,32,76,72,35,54,79,38,90,65,28,41,60,48,40,46,66,70,72,62,25,70,65,56,56,54,51,50,53,54,48,59,73,75,46,60,80,90,74,46,50,77,67,52,45,52,52,52,50,31,56,74,71,72,49,68,83,84,58,52,67,79,49,48,73,65,73,77,41,41,92,79,73,112